Protein AF-A0A1G9UIM3-F1 (afdb_monomer_lite)

InterPro domains:
  IPR027587 Conjugative transfer region protein TrbK [PF20084] (6-80)
  IPR047937 EexN-like lipoprotein [NF033894] (5-66)

Secondary structure (DSSP, 8-state):
-HHHHHHHHHHHHHGGGG-PPPP-PPPHHHHHH-HHHHHHHHHHHHH-HHHH-HHHHHHHHHHHHHHHS-SSPPTTTTS-PPPPPPPPP-

Foldseek 3Di:
DVVVVVVVVVVVVVVVVPPDDPDPQDALVNCLVPVVVLVVVCVVCVVDVPVSDPVNVVSSVSSVVDNVVDPDDDPCNPPDDDDDDDDDDD

Organism: NCBI:txid1527607

pLDDT: mean 83.6, std 14.67, range [52.06, 98.19]

Radius of gyration: 25.38 Å; chains: 1; bounding box: 45×29×82 Å

Sequence (90 aa):
MRRTLFIVATASALLLTGCGKPASIESVDSLVQNPDRLKALRAQCKADHAKVGNAQCNAVAEATRQRFMRSTPSPYANDPVAPAPPRAAP

Structure (mmCIF, N/CA/C/O backbone):
data_AF-A0A1G9UIM3-F1
#
_entry.id   AF-A0A1G9UIM3-F1
#
loop_
_atom_site.group_PDB
_atom_site.id
_atom_site.type_symbol
_atom_site.label_atom_id
_atom_site.label_alt_id
_atom_site.label_comp_id
_atom_site.label_asym_id
_atom_site.label_entity_id
_atom_site.label_seq_id
_atom_site.pdbx_PDB_ins_code
_atom_site.Cartn_x
_atom_site.Cartn_y
_atom_site.Cartn_z
_atom_site.occupancy
_atom_site.B_iso_or_equiv
_atom_site.auth_seq_id
_atom_site.auth_comp_id
_atom_site.auth_asym_id
_atom_site.auth_atom_id
_atom_site.pdbx_PDB_model_num
ATOM 1 N N . MET A 1 1 ? -29.570 14.013 47.551 1.00 62.06 1 MET A N 1
ATOM 2 C CA . MET A 1 1 ? -28.474 14.948 47.203 1.00 62.06 1 MET A CA 1
ATOM 3 C C . MET A 1 1 ? -27.103 14.272 47.156 1.00 62.06 1 MET A C 1
ATOM 5 O O . MET A 1 1 ? -26.495 14.264 46.100 1.00 62.06 1 MET A O 1
ATOM 9 N N . ARG A 1 2 ? -26.616 13.626 48.227 1.00 64.81 2 ARG A N 1
ATOM 10 C CA . ARG A 1 2 ? -25.307 12.930 48.205 1.00 64.81 2 ARG A CA 1
ATOM 11 C C . ARG A 1 2 ? -25.225 11.770 47.195 1.00 64.81 2 ARG A C 1
ATOM 13 O O . ARG A 1 2 ? -24.280 11.699 46.427 1.00 64.81 2 ARG A O 1
ATOM 20 N N . ARG A 1 3 ? -26.249 10.908 47.137 1.00 64.94 3 ARG A N 1
ATOM 21 C CA . ARG A 1 3 ? -26.329 9.781 46.179 1.00 64.94 3 ARG A CA 1
ATOM 22 C C . ARG A 1 3 ? -26.398 10.224 44.715 1.00 64.94 3 ARG A C 1
ATOM 24 O O . ARG A 1 3 ? -25.765 9.612 43.867 1.00 64.94 3 ARG A O 1
ATOM 31 N N . THR A 1 4 ? -27.126 11.301 44.433 1.00 64.25 4 THR A N 1
ATOM 32 C CA . THR A 1 4 ? -27.238 11.872 43.083 1.00 64.25 4 THR A CA 1
ATOM 33 C C . THR A 1 4 ? -25.914 12.473 42.613 1.00 64.25 4 THR A C 1
ATOM 35 O O . THR A 1 4 ? -25.574 12.325 41.448 1.00 64.25 4 THR A O 1
ATOM 38 N N . LEU A 1 5 ? -25.118 13.054 43.521 1.00 66.62 5 LEU A N 1
ATOM 39 C CA . LEU A 1 5 ? -23.767 13.536 43.205 1.00 66.62 5 LEU A CA 1
ATOM 40 C C . LEU A 1 5 ? -22.815 12.390 42.831 1.00 66.62 5 LEU A C 1
ATOM 42 O O . LEU A 1 5 ? -22.059 12.524 41.874 1.00 66.62 5 LEU A O 1
ATOM 46 N N . PHE A 1 6 ? -22.891 11.245 43.520 1.00 63.69 6 PHE A N 1
ATOM 47 C CA . PHE A 1 6 ? -22.081 10.071 43.171 1.00 63.69 6 PHE A CA 1
ATOM 48 C C . PHE A 1 6 ? -22.439 9.490 41.798 1.00 63.69 6 PHE A C 1
ATOM 50 O O . PHE A 1 6 ? -21.537 9.116 41.057 1.00 63.69 6 PHE A O 1
ATOM 57 N N . ILE A 1 7 ? -23.727 9.461 41.441 1.00 66.56 7 ILE A N 1
ATOM 58 C CA . ILE A 1 7 ? -24.202 8.942 40.145 1.00 66.56 7 ILE A CA 1
ATOM 59 C C . ILE A 1 7 ? -23.779 9.860 38.984 1.00 66.56 7 ILE A C 1
ATOM 61 O O . ILE A 1 7 ? -23.372 9.380 37.930 1.00 66.56 7 ILE A O 1
ATOM 65 N N . VAL A 1 8 ? -23.827 11.182 39.173 1.00 69.81 8 VAL A N 1
ATOM 66 C CA . VAL A 1 8 ? -23.390 12.151 38.149 1.00 69.81 8 VAL A CA 1
ATOM 67 C C . VAL A 1 8 ? -21.865 12.127 37.971 1.00 69.81 8 VAL A C 1
ATOM 69 O O . VAL A 1 8 ? -21.368 12.223 36.846 1.00 69.81 8 VAL A O 1
ATOM 72 N N . ALA A 1 9 ? -21.116 11.930 39.061 1.00 64.12 9 ALA A N 1
ATOM 73 C CA . ALA A 1 9 ? -19.659 11.821 39.025 1.00 64.12 9 ALA A CA 1
ATOM 74 C C . ALA A 1 9 ? -19.183 10.554 38.291 1.00 64.12 9 ALA A C 1
ATOM 76 O O . ALA A 1 9 ? -18.255 10.626 37.487 1.00 64.12 9 ALA A O 1
ATOM 77 N N . THR A 1 10 ? -19.837 9.407 38.506 1.00 63.50 10 THR A N 1
ATOM 78 C CA . THR A 1 10 ? -19.491 8.161 37.802 1.00 63.50 10 THR A CA 1
ATOM 79 C C . THR A 1 10 ? -19.918 8.174 36.334 1.00 63.50 10 THR A C 1
ATOM 81 O O . THR A 1 10 ? -19.168 7.690 35.489 1.00 63.50 10 THR A O 1
ATOM 84 N N . ALA A 1 11 ? -21.061 8.783 35.997 1.00 61.06 11 ALA A N 1
ATOM 85 C CA . ALA A 1 11 ? -21.510 8.925 34.609 1.00 61.06 11 ALA A CA 1
ATOM 86 C C . ALA A 1 11 ? -20.562 9.798 33.761 1.00 61.06 11 ALA A C 1
ATOM 88 O O . ALA A 1 11 ? -20.307 9.491 32.597 1.00 61.06 11 ALA A O 1
ATOM 89 N N . SER A 1 12 ? -19.986 10.847 34.355 1.00 59.84 12 SER A N 1
ATOM 90 C CA . SER A 1 12 ? -19.067 11.762 33.660 1.00 59.84 12 SER A CA 1
ATOM 91 C C . SER A 1 12 ? -17.726 11.108 33.299 1.00 59.84 12 SER A C 1
ATOM 93 O O . SER A 1 12 ? -17.140 11.432 32.268 1.00 59.84 12 SER A O 1
ATOM 95 N N . ALA A 1 13 ? -17.252 10.147 34.100 1.00 59.75 13 ALA A N 1
ATOM 96 C CA . ALA A 1 13 ? -15.980 9.458 33.864 1.00 59.75 13 ALA A CA 1
ATOM 97 C C . ALA A 1 13 ? -16.007 8.524 32.636 1.00 59.75 13 ALA A C 1
ATOM 99 O O . ALA A 1 13 ? -14.979 8.324 31.991 1.00 59.75 13 ALA A O 1
ATOM 100 N N . LEU A 1 14 ? -17.177 7.986 32.273 1.00 58.50 14 LEU A N 1
ATOM 101 C CA . LEU A 1 14 ? -17.336 7.088 31.119 1.00 58.50 14 LEU A CA 1
ATOM 102 C C . LEU A 1 14 ? -17.230 7.830 29.774 1.00 58.50 14 LEU A C 1
ATOM 104 O O . LEU A 1 14 ? -16.759 7.254 28.793 1.00 58.50 14 LEU A O 1
ATOM 108 N N . LEU A 1 15 ? -17.588 9.118 29.736 1.00 59.16 15 LEU A N 1
ATOM 109 C CA . LEU A 1 15 ? -17.567 9.948 28.522 1.00 59.16 15 LEU A CA 1
ATOM 110 C C . LEU A 1 15 ? -16.149 10.379 28.098 1.00 59.16 15 LEU A C 1
ATOM 112 O O . LEU A 1 15 ? -15.933 10.742 26.945 1.00 59.16 15 LEU A O 1
ATOM 116 N N . LEU A 1 16 ? -15.165 10.306 29.001 1.00 56.47 16 LEU A N 1
ATOM 117 C CA . LEU A 1 16 ? -13.784 10.750 28.757 1.00 56.47 16 LEU A CA 1
ATOM 118 C C . LEU A 1 16 ? -12.889 9.683 28.103 1.00 56.47 16 LEU A C 1
ATOM 120 O O . LEU A 1 16 ? -11.744 9.970 27.758 1.00 56.47 16 LEU A O 1
ATOM 124 N N . THR A 1 17 ? -13.400 8.470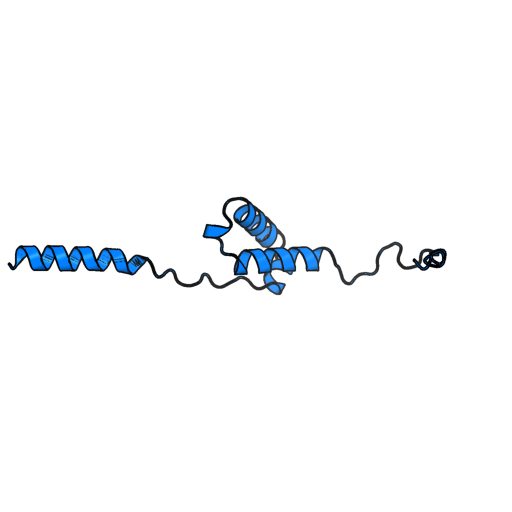 27.875 1.00 57.94 17 THR A N 1
ATOM 125 C CA . THR A 1 17 ? -12.657 7.413 27.160 1.00 57.94 17 THR A CA 1
ATOM 126 C C . THR A 1 17 ? -12.648 7.595 25.634 1.00 57.94 17 THR A C 1
ATOM 128 O O . THR A 1 17 ? -11.940 6.873 24.937 1.00 57.94 17 THR A O 1
ATOM 131 N N . GLY A 1 18 ? -13.369 8.593 25.105 1.00 56.12 18 GLY A N 1
ATOM 132 C CA . GLY A 1 18 ? -13.465 8.873 23.667 1.00 56.12 18 GLY A CA 1
ATOM 133 C C . GLY A 1 18 ? -12.263 9.588 23.034 1.00 56.12 18 GLY A C 1
ATOM 134 O O . GLY A 1 18 ? -12.229 9.737 21.816 1.00 56.12 18 GLY A O 1
ATOM 135 N N . CYS A 1 19 ? -11.264 10.020 23.810 1.00 59.97 19 CYS A N 1
ATOM 136 C CA . CYS A 1 19 ? -10.064 10.651 23.255 1.00 59.97 19 CYS A CA 1
ATOM 137 C C . CYS A 1 19 ? -8.995 9.583 22.978 1.00 59.97 19 CYS A C 1
ATOM 139 O O . CYS A 1 19 ? -8.041 9.397 23.738 1.00 59.97 19 CYS A O 1
ATOM 141 N N . GLY A 1 20 ? -9.205 8.818 21.904 1.00 56.59 20 GLY A N 1
ATOM 142 C CA . GLY A 1 20 ? -8.221 7.864 21.406 1.00 56.59 20 GLY A CA 1
ATOM 143 C C . GLY A 1 20 ? -6.928 8.597 21.056 1.00 56.59 20 GLY A C 1
ATOM 144 O O . GLY A 1 20 ? -6.945 9.543 20.270 1.00 56.59 20 GLY A O 1
ATOM 145 N N . LYS A 1 21 ? -5.799 8.175 21.645 1.00 52.06 21 LYS A N 1
ATOM 146 C CA . LYS A 1 21 ? -4.465 8.584 21.179 1.00 52.06 21 LYS A CA 1
ATOM 147 C C . LYS A 1 21 ? -4.446 8.430 19.650 1.00 52.06 21 LYS A C 1
ATOM 149 O O . LYS A 1 21 ? -4.857 7.361 19.190 1.00 52.06 21 LYS A O 1
ATOM 154 N N . PRO A 1 22 ? -3.967 9.414 18.866 1.00 55.09 22 PRO A N 1
ATOM 155 C CA . PRO A 1 22 ? -3.708 9.156 17.460 1.00 55.09 22 PRO A CA 1
ATOM 156 C C . PRO A 1 22 ? -2.745 7.972 17.412 1.00 55.09 22 PRO A C 1
ATOM 158 O O . PRO A 1 22 ? -1.650 8.039 17.975 1.00 55.09 22 PRO A O 1
ATOM 161 N N . ALA A 1 23 ? -3.195 6.857 16.834 1.00 61.25 23 ALA A N 1
ATOM 162 C CA . ALA A 1 23 ? -2.308 5.745 16.553 1.00 61.25 23 ALA A CA 1
ATOM 163 C C . ALA A 1 23 ? -1.126 6.330 15.774 1.00 61.25 23 ALA A C 1
ATOM 165 O 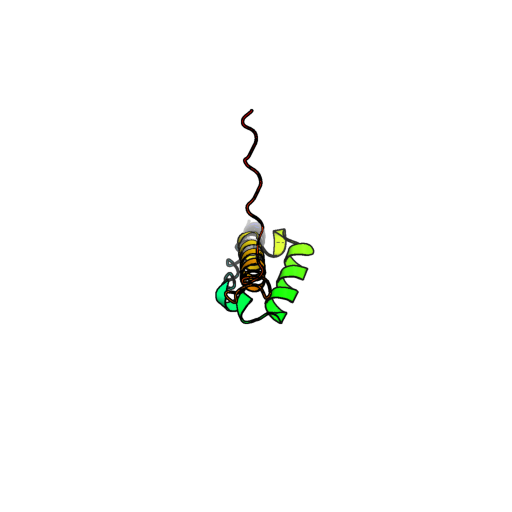O . ALA A 1 23 ? -1.331 7.050 14.793 1.00 61.25 23 ALA A O 1
ATOM 166 N N . SER A 1 24 ? 0.093 6.115 16.270 1.00 77.62 24 SER A N 1
ATOM 167 C CA . SER A 1 24 ? 1.299 6.586 15.597 1.00 77.62 24 SER A CA 1
ATOM 168 C C . SER A 1 24 ? 1.280 6.033 14.178 1.00 77.62 24 SER A C 1
ATOM 170 O O . SER A 1 24 ? 1.325 4.815 14.000 1.00 77.62 24 SER A O 1
ATOM 172 N N . ILE A 1 25 ? 1.144 6.917 13.193 1.00 89.31 25 ILE A N 1
ATOM 173 C CA . ILE A 1 25 ? 1.056 6.505 11.797 1.00 89.31 25 ILE A CA 1
ATOM 174 C C . ILE A 1 25 ? 2.377 5.864 11.403 1.00 89.31 25 ILE A C 1
ATOM 176 O O . ILE A 1 25 ? 3.444 6.445 11.596 1.00 89.31 25 ILE A O 1
ATOM 180 N N . GLU A 1 26 ? 2.297 4.658 10.858 1.00 92.94 26 GLU A N 1
ATOM 181 C CA . GLU A 1 26 ? 3.463 3.934 10.379 1.00 92.94 26 GLU A CA 1
ATOM 182 C C . GLU A 1 26 ? 4.001 4.624 9.118 1.00 92.94 26 GLU A C 1
ATOM 184 O O . GLU A 1 26 ? 3.244 4.882 8.175 1.00 92.94 26 GLU A O 1
ATOM 189 N N . SER A 1 27 ? 5.292 4.969 9.117 1.00 95.44 27 SER A N 1
ATOM 190 C CA . SER A 1 27 ? 5.899 5.746 8.034 1.00 95.44 27 SER A CA 1
ATOM 191 C C . SER A 1 27 ? 5.908 4.976 6.715 1.00 95.44 27 SER A C 1
ATOM 193 O O . SER A 1 27 ? 5.984 3.745 6.681 1.00 95.44 27 SER A O 1
ATOM 195 N N . VAL A 1 28 ? 5.878 5.721 5.610 1.00 95.69 28 VAL A N 1
ATOM 196 C CA . VAL A 1 28 ? 5.928 5.153 4.258 1.00 95.69 28 VAL A CA 1
ATOM 197 C C . VAL A 1 28 ? 7.185 4.303 4.072 1.00 95.69 28 VAL A C 1
ATOM 199 O O . VAL A 1 28 ? 7.069 3.155 3.654 1.00 95.69 28 VAL A O 1
ATOM 202 N N . ASP A 1 29 ? 8.358 4.810 4.461 1.00 94.31 29 ASP A N 1
ATOM 203 C CA . ASP A 1 29 ? 9.624 4.077 4.357 1.00 94.31 29 ASP A CA 1
ATOM 204 C C . ASP A 1 29 ? 9.600 2.751 5.125 1.00 94.31 29 ASP A C 1
ATOM 206 O O . ASP A 1 29 ? 10.010 1.719 4.594 1.00 94.31 29 ASP A O 1
ATOM 210 N N . SER A 1 30 ? 9.054 2.743 6.347 1.00 95.12 30 SER A N 1
ATOM 211 C CA . SER A 1 30 ? 8.907 1.508 7.126 1.00 95.12 30 SER A CA 1
ATOM 212 C C . SER A 1 30 ? 8.021 0.499 6.390 1.00 95.12 30 SER A C 1
ATOM 214 O O . SER A 1 30 ? 8.367 -0.675 6.262 1.00 95.12 30 SER A O 1
ATOM 216 N N . LEU A 1 31 ? 6.899 0.955 5.833 1.00 95.81 31 LEU A N 1
ATOM 217 C CA . LEU A 1 31 ? 5.967 0.101 5.100 1.00 95.81 31 LEU A CA 1
ATOM 218 C C . LEU A 1 31 ? 6.534 -0.415 3.769 1.00 95.81 31 LEU A C 1
ATOM 220 O O . LEU A 1 31 ? 6.222 -1.536 3.365 1.00 95.81 31 LEU A O 1
ATOM 224 N N . VAL A 1 32 ? 7.381 0.361 3.092 1.00 95.12 32 VAL A N 1
ATOM 225 C CA . VAL A 1 32 ? 8.080 -0.070 1.871 1.00 95.12 32 VAL A CA 1
ATOM 226 C C . VAL A 1 32 ? 9.020 -1.240 2.167 1.00 95.12 32 VAL A C 1
ATOM 228 O O . VAL A 1 32 ? 9.037 -2.216 1.406 1.00 95.12 32 VAL A O 1
ATOM 231 N N . GLN A 1 33 ? 9.746 -1.163 3.288 1.00 94.88 33 GLN A N 1
ATOM 232 C CA . GLN A 1 33 ? 10.697 -2.191 3.722 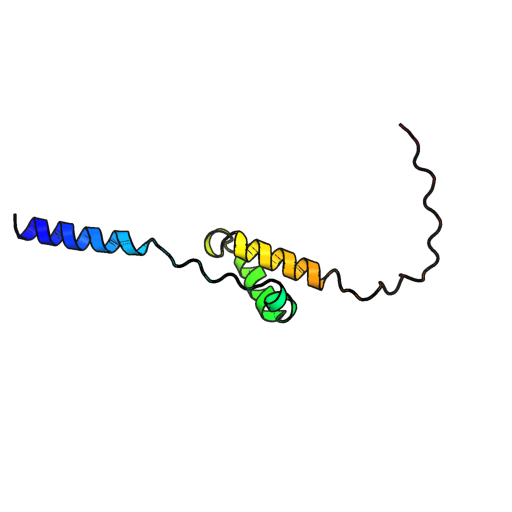1.00 94.88 33 GLN A CA 1
ATOM 233 C C . GLN A 1 33 ? 10.026 -3.426 4.343 1.00 94.88 33 GLN A C 1
ATOM 235 O O . GLN A 1 33 ? 10.627 -4.497 4.365 1.00 94.88 33 GLN A O 1
ATOM 240 N N . ASN A 1 34 ? 8.771 -3.314 4.793 1.00 96.50 34 ASN A N 1
ATOM 241 C CA . ASN A 1 34 ? 8.029 -4.389 5.457 1.00 96.50 34 ASN A CA 1
ATOM 242 C C . ASN A 1 34 ? 6.785 -4.822 4.643 1.00 96.50 34 ASN A C 1
ATOM 244 O O . ASN A 1 34 ? 5.657 -4.435 4.967 1.00 96.50 34 ASN A O 1
ATOM 248 N N . PRO A 1 35 ? 6.942 -5.652 3.590 1.00 94.94 35 PRO A N 1
ATOM 249 C CA . PRO A 1 35 ? 5.853 -5.998 2.670 1.00 94.94 35 PRO A CA 1
ATOM 250 C C . PRO A 1 35 ? 4.697 -6.772 3.319 1.00 94.94 35 PRO A C 1
ATOM 252 O O . PRO A 1 35 ? 3.539 -6.548 2.958 1.00 94.94 35 PRO A O 1
ATOM 255 N N . ASP A 1 36 ? 4.974 -7.642 4.291 1.00 97.38 36 ASP A N 1
ATOM 256 C CA . ASP A 1 36 ? 3.927 -8.395 4.992 1.00 97.38 36 ASP A CA 1
ATOM 257 C C . ASP A 1 36 ? 3.064 -7.478 5.862 1.00 97.38 36 ASP A C 1
ATOM 259 O O . ASP A 1 36 ? 1.832 -7.576 5.864 1.00 97.38 36 ASP A O 1
ATOM 263 N N . ARG A 1 37 ? 3.704 -6.510 6.531 1.00 97.12 37 ARG A N 1
ATOM 264 C CA . ARG A 1 37 ? 3.019 -5.478 7.314 1.00 97.12 37 ARG A CA 1
ATOM 265 C C . ARG A 1 37 ? 2.149 -4.597 6.422 1.00 97.12 37 ARG A C 1
ATOM 267 O O . ARG A 1 37 ? 0.980 -4.372 6.738 1.00 97.12 37 ARG A O 1
ATOM 274 N N . LEU A 1 38 ? 2.687 -4.168 5.280 1.00 97.38 38 LEU A N 1
ATOM 275 C CA . LEU A 1 38 ? 1.954 -3.398 4.280 1.00 97.38 38 LEU A CA 1
ATOM 276 C C . LEU A 1 38 ? 0.730 -4.164 3.751 1.00 97.38 38 LEU A C 1
ATOM 278 O O . LEU A 1 38 ? -0.356 -3.594 3.643 1.00 97.38 38 LEU A O 1
ATOM 282 N N . LYS A 1 39 ? 0.870 -5.465 3.467 1.00 97.75 39 LYS A N 1
ATOM 283 C CA . LYS A 1 39 ? -0.238 -6.321 3.016 1.00 97.75 39 LYS A CA 1
ATOM 284 C C . LYS A 1 39 ? -1.341 -6.428 4.071 1.00 97.75 39 LYS A C 1
ATOM 286 O O . LYS A 1 39 ? -2.518 -6.297 3.729 1.00 97.75 39 LYS A O 1
ATOM 291 N N . ALA A 1 40 ? -0.975 -6.629 5.337 1.00 97.75 40 ALA A N 1
ATOM 292 C CA . ALA A 1 40 ? -1.929 -6.707 6.440 1.00 97.75 40 ALA A CA 1
ATOM 293 C C . ALA A 1 40 ? -2.696 -5.388 6.628 1.00 97.75 40 ALA A C 1
ATOM 295 O O . ALA A 1 40 ? -3.926 -5.394 6.685 1.00 97.75 40 ALA A O 1
ATOM 296 N N . LEU A 1 41 ? -1.995 -4.251 6.644 1.00 97.19 41 LEU A N 1
ATOM 297 C CA . LEU A 1 41 ? -2.624 -2.931 6.754 1.00 97.19 41 LEU A CA 1
ATOM 298 C C . LEU A 1 41 ? -3.516 -2.609 5.552 1.00 97.19 41 LEU A C 1
ATOM 300 O O . LEU A 1 41 ? -4.599 -2.059 5.722 1.00 97.19 41 LEU A O 1
ATOM 304 N N . ARG A 1 42 ? -3.127 -3.013 4.339 1.00 97.38 42 ARG A N 1
ATOM 305 C CA . ARG A 1 42 ? -3.969 -2.860 3.145 1.00 97.38 42 ARG A CA 1
ATOM 306 C C . ARG A 1 42 ? -5.282 -3.638 3.266 1.00 97.38 42 ARG A C 1
ATOM 308 O O . ARG A 1 42 ? -6.328 -3.122 2.877 1.00 97.38 42 ARG A O 1
ATOM 315 N N . ALA A 1 43 ? -5.247 -4.851 3.822 1.00 98.19 43 ALA A N 1
ATOM 316 C CA . ALA A 1 43 ? -6.457 -5.624 4.098 1.00 98.19 43 ALA A CA 1
ATOM 317 C C . ALA A 1 43 ? -7.344 -4.935 5.151 1.00 98.19 43 ALA A C 1
ATOM 319 O O . ALA A 1 43 ? -8.557 -4.859 4.965 1.00 98.19 43 ALA A O 1
ATOM 320 N N . GLN A 1 44 ? -6.745 -4.371 6.204 1.00 97.12 44 GLN A N 1
ATOM 321 C CA . GLN A 1 44 ? -7.470 -3.622 7.236 1.00 97.12 44 GLN A CA 1
ATOM 322 C C . GLN A 1 44 ? -8.112 -2.344 6.681 1.00 97.12 44 GLN A C 1
ATOM 324 O O . GLN A 1 44 ? -9.297 -2.125 6.904 1.00 97.12 44 GLN A O 1
ATOM 329 N N . CYS A 1 45 ? -7.382 -1.554 5.890 1.00 97.44 45 CYS A N 1
ATOM 330 C CA . CYS A 1 45 ? -7.911 -0.358 5.226 1.00 97.44 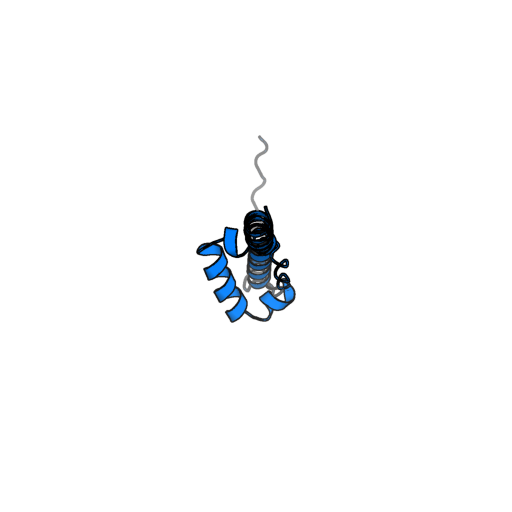45 CYS A CA 1
ATOM 331 C C . CYS A 1 45 ? -9.083 -0.669 4.286 1.00 97.44 45 CYS A C 1
ATOM 333 O O . CYS A 1 45 ? -9.993 0.144 4.157 1.00 97.44 45 CYS A O 1
ATOM 335 N N . LYS A 1 46 ? -9.074 -1.841 3.634 1.00 97.69 46 LYS A N 1
ATOM 336 C CA . LYS A 1 46 ? -10.193 -2.305 2.800 1.00 97.69 46 LYS A CA 1
ATOM 337 C C . LYS A 1 46 ? -11.398 -2.736 3.638 1.00 97.69 46 LYS A C 1
ATOM 339 O O . LYS A 1 46 ? -12.527 -2.545 3.202 1.00 97.69 46 LYS A O 1
ATOM 344 N N . ALA A 1 47 ? -11.155 -3.358 4.789 1.00 97.94 47 ALA A N 1
ATOM 345 C CA . ALA A 1 47 ? -12.208 -3.862 5.661 1.00 97.94 47 ALA A CA 1
ATOM 346 C C . ALA A 1 47 ? -12.923 -2.733 6.416 1.00 97.94 47 ALA A C 1
ATOM 348 O O . ALA A 1 47 ? -14.147 -2.729 6.476 1.00 97.94 47 ALA A O 1
ATOM 349 N N . ASP A 1 48 ? -12.169 -1.787 6.980 1.00 95.31 48 ASP A N 1
ATOM 350 C CA . ASP A 1 48 ? -12.720 -0.681 7.763 1.00 95.31 48 ASP A CA 1
ATOM 351 C C . ASP A 1 48 ? -11.775 0.531 7.759 1.00 95.31 48 ASP A C 1
ATOM 353 O O . ASP A 1 48 ? -10.898 0.697 8.611 1.00 95.31 48 ASP A O 1
ATOM 357 N N . HIS A 1 49 ? -11.962 1.399 6.766 1.00 93.50 49 HIS A N 1
ATOM 358 C CA . HIS A 1 49 ? -11.163 2.610 6.600 1.00 93.50 49 HIS A CA 1
ATOM 359 C C . HIS A 1 49 ? -11.347 3.609 7.753 1.00 93.50 49 HIS A C 1
ATOM 361 O O . HIS A 1 49 ? -10.391 4.277 8.143 1.00 93.50 49 HIS A O 1
ATOM 367 N N . ALA A 1 50 ? -12.554 3.701 8.321 1.00 92.81 50 ALA A N 1
ATOM 368 C CA . ALA A 1 50 ? -12.855 4.638 9.402 1.00 92.81 50 ALA A CA 1
ATOM 369 C C . ALA A 1 50 ? -12.122 4.251 10.692 1.00 92.81 50 ALA A C 1
ATOM 371 O O . ALA A 1 50 ? -11.595 5.119 11.387 1.00 92.81 50 ALA A O 1
ATOM 372 N N . LYS A 1 51 ? -12.030 2.947 10.974 1.00 92.06 51 LYS A N 1
ATOM 373 C CA . LYS A 1 51 ? -11.302 2.418 12.131 1.00 92.06 51 LYS A CA 1
ATOM 374 C C . LYS A 1 51 ? -9.786 2.575 12.016 1.00 92.06 51 LYS A C 1
ATOM 376 O O . LYS A 1 51 ? -9.130 2.819 13.025 1.00 92.06 51 LYS A O 1
ATOM 381 N N . VAL A 1 52 ? -9.221 2.401 10.819 1.00 93.50 52 VAL A N 1
ATOM 382 C CA . VAL A 1 52 ? -7.766 2.521 10.592 1.00 93.50 52 VAL A CA 1
ATOM 383 C C . VAL A 1 52 ? -7.333 3.986 10.465 1.00 93.50 52 VAL A C 1
ATOM 385 O O . VAL A 1 52 ? -6.260 4.362 10.932 1.00 93.50 52 VAL A O 1
ATOM 388 N N . GLY A 1 53 ? -8.183 4.819 9.868 1.00 94.62 53 GLY A N 1
ATOM 389 C CA . GLY A 1 53 ? -7.968 6.248 9.692 1.00 94.62 53 GLY A CA 1
ATOM 390 C C . GLY A 1 53 ? -7.327 6.612 8.350 1.00 94.62 53 GLY A C 1
ATOM 391 O O . GLY A 1 53 ? -6.387 5.970 7.873 1.00 94.62 53 GLY A O 1
ATOM 392 N N . ASN A 1 54 ? -7.811 7.715 7.766 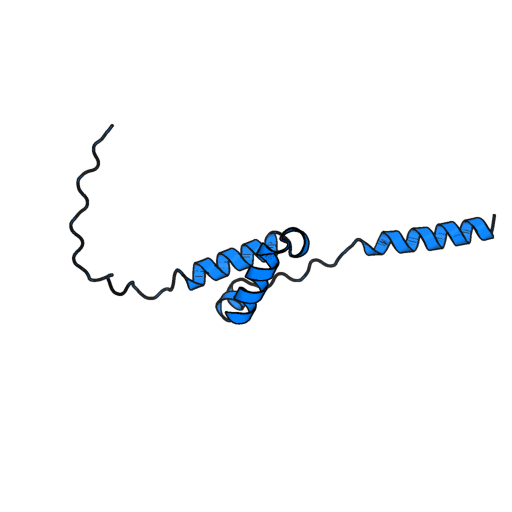1.00 95.25 54 ASN A N 1
ATOM 393 C CA . ASN A 1 54 ? -7.418 8.183 6.432 1.00 95.25 54 ASN A CA 1
ATOM 394 C C . ASN A 1 54 ? -5.903 8.340 6.284 1.00 95.25 54 ASN A C 1
ATOM 396 O O . ASN A 1 54 ? -5.324 7.938 5.282 1.00 95.25 54 ASN A O 1
ATOM 400 N N . ALA A 1 55 ? -5.246 8.921 7.285 1.00 95.50 55 ALA A N 1
ATOM 401 C CA . ALA A 1 55 ? -3.827 9.221 7.192 1.00 95.50 55 ALA A CA 1
ATOM 402 C C . ALA A 1 55 ? -2.958 7.942 7.165 1.00 95.50 55 ALA A C 1
ATOM 404 O O . ALA A 1 55 ? -2.006 7.874 6.389 1.00 95.50 55 ALA A O 1
ATOM 405 N N . GLN A 1 56 ? -3.333 6.889 7.905 1.00 96.56 56 GLN A N 1
ATOM 406 C CA . GLN A 1 56 ? -2.653 5.591 7.839 1.00 96.56 56 GLN A CA 1
ATOM 407 C C . GLN A 1 56 ? -2.910 4.879 6.506 1.00 96.56 56 GLN A C 1
ATOM 409 O O . GLN A 1 56 ? -1.986 4.314 5.919 1.00 96.56 56 GLN A O 1
ATOM 414 N N . CYS A 1 57 ? -4.140 4.924 5.993 1.00 97.62 57 CYS A N 1
ATOM 415 C CA . CYS A 1 57 ? -4.462 4.303 4.709 1.00 97.62 57 CYS A CA 1
ATOM 416 C C . CYS A 1 57 ? -3.840 5.042 3.514 1.00 97.62 57 CYS A C 1
ATOM 418 O O . CYS A 1 57 ? -3.418 4.395 2.554 1.00 97.62 57 CYS A O 1
ATOM 420 N N . ASN A 1 58 ? -3.668 6.362 3.606 1.00 97.56 58 ASN A N 1
AT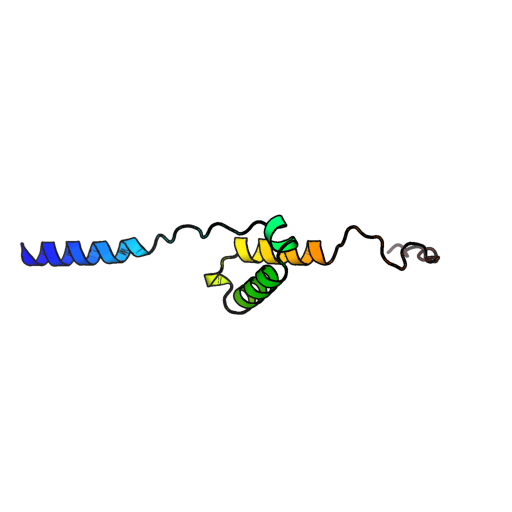OM 421 C CA . ASN A 1 58 ? -2.898 7.143 2.637 1.00 97.56 58 ASN A CA 1
ATOM 422 C C . ASN A 1 58 ? -1.415 6.747 2.647 1.00 97.56 58 ASN A C 1
ATOM 424 O O . ASN A 1 58 ? -0.838 6.534 1.582 1.00 97.56 58 ASN A O 1
ATOM 428 N N . ALA A 1 59 ? -0.809 6.565 3.826 1.00 97.06 59 ALA A N 1
ATOM 429 C CA . ALA A 1 59 ? 0.570 6.082 3.932 1.00 97.06 59 ALA A CA 1
ATOM 430 C C . ALA A 1 59 ? 0.737 4.674 3.324 1.00 97.06 59 ALA A C 1
ATOM 432 O O . ALA A 1 59 ? 1.699 4.413 2.605 1.00 97.06 59 ALA A O 1
ATOM 433 N N . VAL A 1 60 ? -0.236 3.780 3.536 1.00 97.75 60 VAL A N 1
ATOM 434 C CA . VAL A 1 60 ? -0.285 2.441 2.917 1.00 97.75 60 VAL A CA 1
ATOM 435 C C . VAL A 1 60 ? -0.401 2.521 1.392 1.00 97.75 60 VAL A C 1
ATOM 437 O O . VAL A 1 60 ? 0.255 1.756 0.675 1.00 97.75 60 VAL A O 1
ATOM 440 N N . ALA A 1 61 ? -1.224 3.435 0.873 1.00 97.50 61 ALA A N 1
ATOM 441 C CA . ALA A 1 61 ? -1.367 3.650 -0.563 1.00 97.50 61 ALA A CA 1
ATOM 442 C C . ALA A 1 61 ? -0.049 4.134 -1.187 1.00 97.50 61 ALA A C 1
ATOM 444 O O . ALA A 1 61 ? 0.397 3.560 -2.184 1.00 97.50 61 ALA A O 1
ATOM 445 N N . GLU A 1 62 ? 0.610 5.108 -0.557 1.00 96.81 62 GLU A N 1
ATOM 446 C CA . GLU A 1 62 ? 1.894 5.633 -1.021 1.00 96.81 62 GLU A CA 1
ATOM 447 C C . GLU A 1 62 ? 3.001 4.574 -0.952 1.00 96.81 62 GLU A C 1
ATOM 449 O O . GLU A 1 62 ? 3.702 4.355 -1.937 1.00 96.81 62 GLU A O 1
ATOM 454 N N . ALA A 1 63 ? 3.101 3.821 0.146 1.00 96.50 63 ALA A N 1
ATOM 455 C CA . ALA A 1 63 ? 4.068 2.729 0.259 1.00 96.50 63 ALA A CA 1
ATOM 456 C C . ALA A 1 63 ? 3.851 1.660 -0.824 1.00 96.50 63 ALA A C 1
ATOM 458 O O . ALA A 1 63 ? 4.803 1.160 -1.424 1.00 96.50 63 ALA A O 1
ATOM 459 N N . THR A 1 64 ? 2.591 1.339 -1.142 1.00 95.62 64 THR A N 1
ATOM 460 C CA . THR A 1 64 ? 2.286 0.428 -2.257 1.00 95.62 64 THR A CA 1
ATOM 461 C C . THR A 1 64 ? 2.765 1.013 -3.590 1.00 95.62 64 THR A C 1
ATOM 463 O O . THR A 1 64 ? 3.394 0.302 -4.376 1.00 95.62 64 THR A O 1
ATOM 466 N N . ARG A 1 65 ? 2.489 2.298 -3.846 1.00 94.56 65 ARG A N 1
ATOM 467 C CA . ARG A 1 65 ? 2.911 2.993 -5.069 1.00 94.56 65 ARG A CA 1
ATOM 468 C C . ARG A 1 65 ? 4.431 2.977 -5.222 1.00 94.56 65 ARG A C 1
ATOM 470 O O . ARG A 1 65 ? 4.914 2.632 -6.296 1.00 94.56 65 ARG A O 1
ATOM 477 N N . GLN A 1 66 ? 5.178 3.293 -4.169 1.00 93.25 66 GLN A N 1
ATOM 478 C CA . GLN A 1 66 ? 6.643 3.314 -4.206 1.00 93.25 66 GLN A CA 1
ATOM 479 C C . GLN A 1 66 ? 7.239 1.934 -4.483 1.00 93.25 66 GLN A C 1
ATOM 481 O O . GLN A 1 66 ? 8.168 1.808 -5.277 1.00 93.25 66 GLN A O 1
ATOM 486 N N . ARG A 1 67 ? 6.664 0.872 -3.903 1.00 90.50 67 ARG A N 1
ATOM 487 C CA . ARG A 1 67 ? 7.095 -0.501 -4.207 1.00 90.50 67 ARG A CA 1
ATOM 488 C C . ARG A 1 67 ? 6.828 -0.900 -5.657 1.00 90.50 67 ARG A C 1
ATOM 490 O O . ARG A 1 67 ? 7.571 -1.714 -6.198 1.00 90.50 67 ARG A O 1
ATOM 497 N N . PHE A 1 68 ? 5.770 -0.362 -6.266 1.00 86.81 68 PHE A N 1
ATOM 498 C CA . PHE A 1 68 ? 5.471 -0.584 -7.679 1.00 86.81 68 PHE A CA 1
ATOM 499 C C . PHE A 1 68 ? 6.415 0.214 -8.588 1.00 86.81 68 PHE A C 1
ATOM 501 O O . PHE A 1 68 ? 6.974 -0.335 -9.533 1.00 86.81 68 PHE A O 1
ATOM 508 N N . MET A 1 69 ? 6.643 1.490 -8.274 1.00 85.06 69 MET A N 1
ATOM 509 C CA . MET A 1 69 ? 7.549 2.386 -8.999 1.00 85.06 69 MET A CA 1
ATOM 510 C C . MET A 1 69 ? 9.011 2.176 -8.586 1.00 85.06 69 MET A C 1
ATOM 512 O O . MET A 1 69 ? 9.692 3.113 -8.171 1.00 85.06 69 MET A O 1
ATOM 516 N N . ARG A 1 70 ? 9.498 0.932 -8.675 1.00 68.56 70 ARG A N 1
ATOM 517 C CA . ARG A 1 70 ? 10.886 0.597 -8.342 1.00 68.56 70 ARG A CA 1
ATOM 518 C C . ARG A 1 70 ? 11.836 1.498 -9.140 1.00 68.56 70 ARG A C 1
ATOM 520 O O . ARG A 1 70 ? 11.632 1.718 -10.327 1.00 68.56 70 ARG A O 1
ATOM 527 N N . SER A 1 71 ? 12.904 1.964 -8.501 1.00 72.50 71 SER A N 1
ATOM 528 C CA . SER A 1 71 ? 13.950 2.785 -9.131 1.00 72.50 71 SER A CA 1
ATOM 529 C C . SER A 1 71 ? 14.728 2.059 -10.235 1.00 72.50 71 SER A C 1
ATOM 531 O O . SER A 1 71 ? 15.501 2.680 -10.959 1.00 72.50 71 SER A O 1
ATOM 533 N N . THR A 1 72 ? 14.552 0.742 -10.364 1.00 78.62 72 THR A N 1
ATOM 534 C CA . THR A 1 72 ? 15.160 -0.037 -11.439 1.00 78.62 72 THR A CA 1
ATOM 535 C C . THR A 1 72 ? 14.484 0.307 -12.771 1.00 78.62 72 THR A C 1
ATOM 537 O O . THR A 1 72 ? 13.254 0.246 -12.840 1.00 78.62 72 THR A O 1
ATOM 540 N N . PRO A 1 73 ? 15.253 0.622 -13.830 1.00 81.31 73 PRO A N 1
ATOM 541 C CA . PRO A 1 73 ? 14.706 0.788 -15.169 1.00 81.31 73 PRO A CA 1
ATOM 542 C C . PRO A 1 73 ? 13.849 -0.414 -15.568 1.00 81.31 73 PRO A C 1
ATOM 544 O O . PRO A 1 73 ? 14.159 -1.555 -15.215 1.00 81.31 73 PRO A O 1
ATOM 547 N N . SER A 1 74 ? 12.775 -0.154 -16.315 1.00 81.44 74 SER A N 1
ATOM 548 C CA . SER A 1 74 ? 11.981 -1.214 -16.941 1.00 81.44 74 SER A CA 1
ATOM 549 C C . SER A 1 74 ? 12.901 -2.158 -17.734 1.00 81.44 74 SER A C 1
ATOM 551 O O . SER A 1 74 ? 13.832 -1.666 -18.376 1.00 81.44 74 SER A O 1
ATOM 553 N N . PRO A 1 75 ? 12.636 -3.478 -17.774 1.00 85.38 75 PRO A N 1
ATOM 554 C CA . PRO A 1 75 ? 13.346 -4.394 -18.673 1.00 85.38 75 PRO A CA 1
ATOM 555 C C . PRO A 1 75 ? 13.331 -3.935 -20.138 1.00 85.38 75 PRO A C 1
ATOM 557 O O . PRO A 1 75 ? 14.249 -4.243 -20.886 1.00 85.38 75 PRO A O 1
ATOM 560 N N . TYR A 1 76 ? 12.318 -3.150 -20.508 1.00 85.81 76 TYR A N 1
ATOM 561 C CA . TYR A 1 76 ? 12.099 -2.597 -21.842 1.00 85.81 76 TYR A CA 1
ATOM 562 C C . TYR A 1 76 ? 12.640 -1.167 -22.007 1.00 85.81 76 TYR A C 1
ATOM 564 O O . TYR A 1 76 ? 12.344 -0.500 -22.991 1.00 85.81 76 TYR A O 1
ATOM 572 N N . ALA A 1 77 ? 13.394 -0.633 -21.037 1.00 87.19 77 ALA A N 1
ATOM 573 C CA . ALA A 1 77 ? 13.862 0.758 -21.076 1.00 87.19 77 ALA A CA 1
ATOM 574 C C . ALA A 1 77 ? 14.809 1.055 -22.255 1.00 87.19 77 ALA A C 1
ATOM 576 O O . ALA A 1 77 ? 14.929 2.209 -22.653 1.00 87.19 77 ALA A O 1
ATOM 577 N N . ASN A 1 78 ? 15.464 0.026 -22.800 1.00 88.88 78 ASN A N 1
ATOM 578 C CA . ASN A 1 78 ? 16.364 0.135 -23.951 1.00 88.88 78 ASN A CA 1
ATOM 579 C C . ASN A 1 78 ? 15.706 -0.301 -25.267 1.00 88.88 78 ASN A C 1
ATOM 581 O O . ASN A 1 78 ? 16.370 -0.299 -26.305 1.00 88.88 78 ASN A O 1
ATOM 585 N N . ASP A 1 79 ? 14.434 -0.704 -25.236 1.00 92.50 79 ASP A N 1
ATOM 586 C CA . ASP A 1 79 ? 13.750 -1.142 -26.443 1.00 92.50 79 ASP A CA 1
ATOM 587 C C . ASP A 1 79 ? 13.549 0.054 -27.384 1.00 92.50 79 ASP A C 1
ATOM 589 O O . ASP A 1 79 ? 13.180 1.143 -26.929 1.00 92.50 79 ASP A O 1
ATOM 593 N N . PRO A 1 80 ? 13.761 -0.115 -28.701 1.00 89.44 80 PRO A N 1
ATOM 594 C CA . PRO A 1 80 ? 13.483 0.936 -29.667 1.00 89.44 80 PRO A CA 1
ATOM 595 C C . PRO A 1 80 ? 12.001 1.331 -29.622 1.00 89.44 80 PRO A C 1
ATOM 597 O O . PRO A 1 80 ? 11.125 0.569 -30.030 1.00 89.44 80 PRO A O 1
ATOM 600 N N . VAL A 1 81 ? 11.711 2.543 -29.149 1.00 88.38 81 VAL A N 1
ATOM 601 C CA . VAL A 1 81 ? 10.361 3.115 -29.182 1.00 88.38 81 VAL A CA 1
ATOM 602 C C . VAL A 1 81 ? 10.230 3.958 -30.445 1.00 88.38 81 VAL A C 1
ATOM 604 O O . VAL A 1 81 ? 10.947 4.944 -30.618 1.00 88.38 81 VAL A O 1
ATOM 607 N N . ALA A 1 82 ? 9.310 3.577 -31.336 1.00 88.38 82 ALA A N 1
ATOM 608 C CA . ALA A 1 82 ? 8.965 4.417 -32.477 1.00 88.38 82 ALA A CA 1
ATOM 609 C C . ALA A 1 82 ? 8.437 5.771 -31.966 1.00 88.38 82 ALA A C 1
ATOM 611 O O . ALA A 1 82 ? 7.631 5.791 -31.030 1.00 88.38 82 ALA A O 1
ATOM 612 N N . PRO A 1 83 ? 8.872 6.903 -32.547 1.00 85.44 83 PRO A N 1
ATOM 613 C CA . PRO A 1 83 ? 8.389 8.208 -32.126 1.00 85.44 83 PRO A CA 1
ATOM 614 C C . PRO A 1 83 ? 6.864 8.257 -32.234 1.00 85.44 83 PRO A C 1
ATOM 616 O O . PRO A 1 83 ? 6.279 7.779 -33.209 1.00 85.44 83 PRO A O 1
ATOM 619 N N . ALA A 1 84 ? 6.217 8.823 -31.212 1.00 86.25 84 ALA A N 1
ATOM 620 C CA . ALA A 1 84 ? 4.773 8.998 -31.230 1.00 86.25 84 ALA A CA 1
ATOM 621 C C . ALA A 1 84 ? 4.372 9.828 -32.464 1.00 86.25 84 ALA A C 1
ATOM 623 O O . ALA A 1 84 ? 5.071 10.795 -32.793 1.00 86.25 84 ALA A O 1
ATOM 624 N N . PRO A 1 85 ? 3.261 9.490 -33.144 1.00 87.69 85 PRO A N 1
ATOM 625 C CA . PRO A 1 85 ? 2.764 10.320 -34.229 1.00 87.69 85 PRO A CA 1
ATOM 626 C C . PRO A 1 85 ? 2.479 11.738 -33.708 1.00 87.69 85 PRO A C 1
ATOM 628 O O . PRO A 1 85 ? 2.135 11.902 -32.528 1.00 87.69 85 PRO A O 1
ATOM 631 N N . PRO A 1 86 ? 2.612 12.773 -34.556 1.00 89.62 86 PRO A N 1
ATOM 632 C CA . PRO A 1 86 ? 2.280 14.133 -34.159 1.00 89.62 86 PRO A CA 1
ATOM 633 C C . PRO A 1 86 ? 0.839 14.167 -33.644 1.00 89.62 86 PRO A C 1
ATOM 635 O O . PRO A 1 86 ? -0.068 13.619 -34.275 1.00 89.62 86 PRO A O 1
ATOM 638 N N . ARG A 1 87 ? 0.620 14.788 -32.478 1.00 84.38 87 ARG A N 1
ATOM 639 C CA . ARG A 1 87 ? -0.748 15.014 -31.999 1.00 84.38 87 ARG A CA 1
ATOM 640 C C . ARG A 1 87 ? -1.447 15.906 -33.013 1.00 84.38 87 ARG A C 1
ATOM 642 O O . ARG A 1 87 ? -0.948 16.988 -33.314 1.00 84.38 87 ARG A O 1
ATOM 649 N N . ALA A 1 88 ? -2.593 15.455 -33.511 1.00 81.44 88 ALA A N 1
ATOM 650 C CA . ALA A 1 88 ? -3.489 16.331 -34.243 1.00 81.44 88 ALA A CA 1
ATOM 651 C C . ALA A 1 88 ? -3.890 17.486 -33.312 1.00 81.44 88 ALA A C 1
ATOM 653 O O . ALA A 1 88 ? -4.313 17.251 -32.176 1.00 81.44 88 ALA A O 1
ATOM 654 N N . ALA A 1 89 ? -3.685 18.718 -33.774 1.00 77.00 89 ALA A N 1
ATOM 655 C CA . ALA A 1 89 ? -4.262 19.889 -33.131 1.00 77.00 89 ALA A CA 1
ATOM 656 C C . ALA A 1 89 ? -5.797 19.838 -33.281 1.00 77.00 89 ALA A C 1
ATOM 658 O O . ALA A 1 89 ? -6.265 19.288 -34.284 1.00 77.00 89 ALA A O 1
ATOM 659 N N . PRO A 1 90 ? -6.557 20.334 -32.287 1.00 75.50 90 PRO A N 1
ATOM 660 C CA . PRO A 1 90 ? -8.013 20.416 -32.374 1.00 75.50 90 PRO A CA 1
ATOM 661 C C . PRO A 1 90 ? -8.479 21.312 -33.526 1.00 75.50 90 PRO A C 1
ATOM 663 O O . PRO A 1 90 ? -7.743 22.267 -33.872 1.00 75.50 90 PRO A O 1
#